Protein AF-A0A093X6T3-F1 (afdb_monomer)

Secondary structure (DSSP, 8-state):
------SSHHHHHHHHHHHHS-EEEEEEEEEEEEEEE--TT-S--EEEEEEEEEEEEEEETTEEEEEEE-SS-TT-SEEEEEE-TTSEEEEEEETTEEEEEEEEEEE-PPPP-TTSS-TTTT---SSSPPPP-EEEEEEEEESSHHHHHHHHHTSSS--EEPP----------

pLDDT: mean 85.69, std 15.76, range [39.88, 98.38]

Foldseek 3Di:
DDDDDDPDVVRVQVVVCVVQVKGWLAWDWFQKKWWFADDPPDPDTPIFMAGRWIWTWIDDPLWIKIKTAGDPGQQFGIWIFTADQPWAWEWEDDPQKTKIKTAFTFTDTHDQDPVGYDPCRRDDDPPDGDGGPDTTMIMTIDNDNVNRVSVQVSGSYHHHYDPPPPPPPPPDD

Sequence (173 aa):
ARHYSFTTHDDLHEFQRAITGFTVLFSGTAATFAISRRRMVVPIHKKWEAQAACVQLLESDGVVQLVAFFENFSHGESMNFVLKPTDQFESFSKSGNYGVKLSDAKFVLPVQDEAGVGADNGFVCLDQLEYPVEHDDIIVTFDVEDERDRFAKALPSETKHAFRFGSTKRRGE

Mean predicted aligned error: 7.54 Å

Radius of gyration: 17.5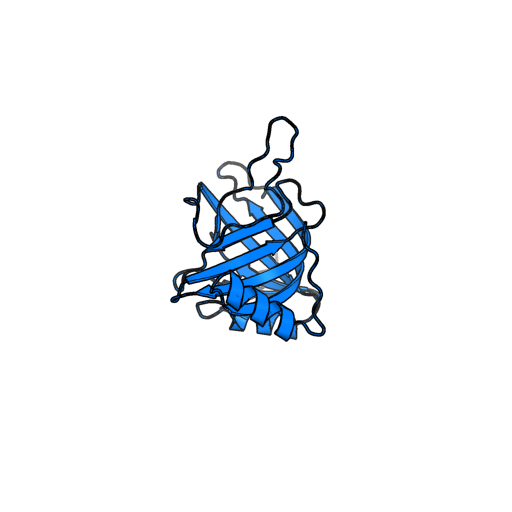1 Å; Cα contacts (8 Å, |Δi|>4): 337; chains: 1; bounding box: 34×61×44 Å

Structure (mmCIF, N/CA/C/O backbone):
data_AF-A0A093X6T3-F1
#
_entry.id   AF-A0A093X6T3-F1
#
loop_
_atom_site.group_PDB
_atom_site.id
_atom_site.type_symbol
_atom_site.label_atom_id
_atom_site.label_alt_id
_atom_site.label_comp_id
_atom_site.label_asym_id
_atom_site.label_entity_id
_atom_site.label_seq_id
_atom_site.pdbx_PDB_ins_code
_atom_site.Cartn_x
_atom_site.Cartn_y
_atom_site.Cartn_z
_atom_site.occupancy
_atom_site.B_iso_or_equiv
_atom_site.auth_seq_id
_atom_site.auth_comp_id
_atom_site.auth_asym_id
_atom_site.auth_atom_id
_atom_site.pdbx_PDB_model_num
ATOM 1 N N . ALA A 1 1 ? 4.092 -12.782 -22.940 1.00 62.56 1 ALA A N 1
ATOM 2 C CA . ALA A 1 1 ? 3.590 -12.901 -21.556 1.00 62.56 1 ALA A CA 1
ATOM 3 C C . ALA A 1 1 ? 2.559 -14.023 -21.487 1.00 62.56 1 ALA A C 1
ATOM 5 O O . ALA A 1 1 ? 1.833 -14.211 -22.458 1.00 62.56 1 ALA A O 1
ATOM 6 N N . ARG A 1 2 ? 2.519 -14.795 -20.395 1.00 80.12 2 ARG A N 1
ATOM 7 C CA . ARG A 1 2 ? 1.417 -15.735 -20.132 1.00 80.12 2 ARG A CA 1
ATOM 8 C C . ARG A 1 2 ? 0.290 -14.950 -19.464 1.00 80.12 2 ARG A C 1
ATOM 10 O O . ARG A 1 2 ? 0.572 -14.177 -18.557 1.00 80.12 2 ARG A O 1
ATOM 17 N N . HIS A 1 3 ? -0.940 -15.118 -19.933 1.00 84.75 3 HIS A N 1
ATOM 18 C CA . HIS A 1 3 ? -2.111 -14.482 -19.336 1.00 84.75 3 HIS A CA 1
ATOM 19 C C . HIS A 1 3 ? -2.819 -15.503 -18.449 1.00 84.75 3 HIS A C 1
ATOM 21 O O . HIS A 1 3 ? -3.212 -16.565 -18.933 1.00 84.75 3 HIS A O 1
ATOM 27 N N . TYR A 1 4 ? -2.954 -15.185 -17.166 1.00 88.25 4 TYR A N 1
ATOM 28 C CA . TYR A 1 4 ? -3.727 -15.974 -16.215 1.00 88.25 4 TYR A CA 1
ATOM 29 C C . TYR A 1 4 ? -4.993 -15.201 -15.862 1.00 88.25 4 TYR A C 1
ATOM 31 O O . TYR A 1 4 ? -4.989 -13.973 -15.805 1.00 88.25 4 TYR A O 1
ATOM 39 N N . SER A 1 5 ? -6.091 -15.915 -15.665 1.00 92.44 5 SER A N 1
ATOM 40 C CA . SER A 1 5 ? -7.369 -15.330 -15.275 1.00 92.44 5 SER A CA 1
ATOM 41 C C . SER A 1 5 ? -7.943 -16.152 -14.140 1.00 92.44 5 SER A C 1
ATOM 43 O O . SER A 1 5 ? -7.807 -17.375 -14.131 1.00 92.44 5 SER A O 1
ATOM 45 N N . PHE A 1 6 ? -8.568 -15.466 -13.194 1.00 94.25 6 PHE A N 1
ATOM 46 C CA . PHE A 1 6 ? -9.042 -16.038 -11.944 1.00 94.25 6 PHE A CA 1
ATOM 47 C C . PHE A 1 6 ? -10.525 -15.727 -11.792 1.00 94.25 6 PH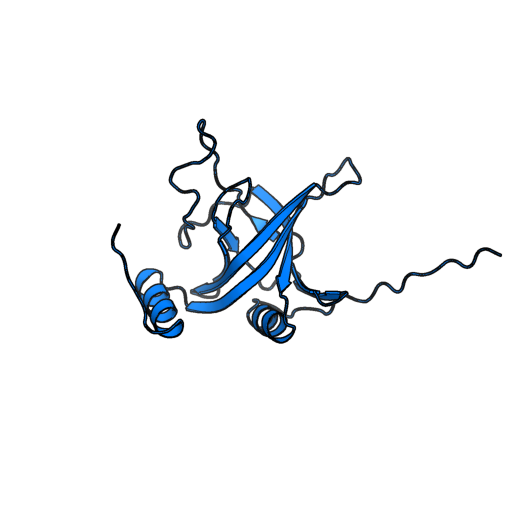E A C 1
ATOM 49 O O . PHE A 1 6 ? -10.984 -14.665 -12.217 1.00 94.25 6 PHE A O 1
ATOM 56 N N . THR A 1 7 ? -11.278 -16.665 -11.223 1.00 93.88 7 THR A N 1
ATOM 57 C CA . THR A 1 7 ? -12.726 -16.502 -11.039 1.00 93.88 7 THR A CA 1
ATOM 58 C C . THR A 1 7 ? -13.009 -15.558 -9.876 1.00 93.88 7 THR A C 1
ATOM 60 O O . THR A 1 7 ? -13.962 -14.781 -9.915 1.00 93.88 7 THR A O 1
ATOM 63 N N . THR A 1 8 ? -12.163 -15.614 -8.849 1.00 94.81 8 THR A N 1
ATOM 64 C CA . THR A 1 8 ? -12.268 -14.809 -7.635 1.00 94.81 8 THR A CA 1
ATOM 65 C C . THR A 1 8 ? -10.923 -14.180 -7.266 1.00 94.81 8 THR A C 1
ATOM 67 O O . THR A 1 8 ? -9.868 -14.586 -7.757 1.00 94.81 8 THR A O 1
ATOM 70 N N . HIS A 1 9 ? -10.953 -13.179 -6.381 1.00 91.69 9 HIS A N 1
ATOM 71 C CA . HIS A 1 9 ? -9.727 -12.618 -5.804 1.00 91.69 9 HIS A CA 1
ATOM 72 C C . HIS A 1 9 ? -8.996 -13.638 -4.924 1.00 91.69 9 HIS A C 1
ATOM 74 O O . HIS A 1 9 ? -7.772 -13.618 -4.873 1.00 91.69 9 HIS A O 1
ATOM 80 N N . ASP A 1 10 ? -9.724 -14.553 -4.285 1.00 94.56 10 ASP A N 1
ATOM 81 C CA . ASP A 1 10 ? -9.124 -15.600 -3.461 1.00 94.56 10 ASP A CA 1
ATOM 82 C C . ASP A 1 10 ? -8.297 -16.569 -4.316 1.00 94.56 10 ASP A C 1
ATOM 84 O O . ASP A 1 10 ? -7.158 -16.856 -3.958 1.00 94.56 10 ASP A O 1
ATOM 88 N N . ASP A 1 11 ? -8.800 -16.971 -5.492 1.00 96.19 11 ASP A N 1
ATOM 89 C CA . ASP A 1 11 ? -8.038 -17.799 -6.444 1.00 96.19 11 ASP A CA 1
ATOM 90 C C . ASP A 1 11 ? -6.757 -17.083 -6.914 1.00 96.19 11 ASP A C 1
ATOM 92 O O . ASP A 1 11 ? -5.698 -17.697 -7.060 1.00 96.19 11 ASP A O 1
ATOM 96 N N . LEU A 1 12 ? -6.843 -15.765 -7.149 1.00 95.31 12 LEU A N 1
ATOM 97 C CA . LEU A 1 12 ? -5.683 -14.939 -7.491 1.00 95.31 12 LEU A CA 1
ATOM 98 C C . LEU A 1 12 ? -4.671 -14.912 -6.338 1.00 95.31 12 LEU A C 1
ATOM 100 O O . LEU A 1 12 ? -3.479 -15.090 -6.576 1.00 95.31 12 LEU A O 1
ATOM 104 N N . HIS A 1 13 ? -5.122 -14.701 -5.102 1.00 96.31 13 HIS A N 1
ATOM 105 C CA . HIS A 1 13 ? -4.250 -14.651 -3.929 1.00 96.31 13 HIS A CA 1
ATOM 106 C C . HIS A 1 13 ? -3.610 -16.017 -3.629 1.00 96.31 13 HIS A C 1
ATOM 108 O O . HIS A 1 13 ? -2.437 -16.075 -3.259 1.00 96.31 13 HIS A O 1
ATOM 114 N N . GLU A 1 14 ? -4.339 -17.120 -3.823 1.00 96.94 14 GLU A N 1
ATOM 115 C CA . GLU A 1 14 ? -3.794 -18.477 -3.712 1.00 96.94 14 GLU A CA 1
ATOM 116 C C . GLU A 1 14 ? -2.705 -18.711 -4.761 1.00 96.94 14 GLU A C 1
ATOM 118 O O . GLU A 1 14 ? -1.619 -19.197 -4.434 1.00 96.94 14 GLU A O 1
ATOM 123 N N . PHE A 1 15 ? -2.949 -18.291 -6.004 1.00 95.69 15 PHE A N 1
ATOM 124 C CA . PHE A 1 15 ? -1.940 -18.350 -7.052 1.00 95.69 15 PHE A CA 1
ATOM 125 C C . PHE A 1 15 ? -0.714 -17.496 -6.717 1.00 95.69 15 PHE A C 1
ATOM 127 O O . PHE A 1 15 ? 0.404 -17.996 -6.829 1.00 95.69 15 PHE A O 1
ATOM 134 N N . GLN A 1 16 ? -0.903 -16.248 -6.265 1.00 94.69 16 GLN A N 1
ATOM 135 C CA . GLN A 1 16 ? 0.186 -15.368 -5.824 1.00 94.69 16 GLN A CA 1
ATOM 136 C C . GLN A 1 16 ? 1.032 -16.054 -4.747 1.00 94.69 16 GLN A C 1
ATOM 138 O O . GLN A 1 16 ? 2.246 -16.158 -4.905 1.00 94.69 16 GLN A O 1
ATOM 143 N N . ARG A 1 17 ? 0.394 -16.616 -3.714 1.00 96.25 17 ARG A N 1
ATOM 144 C CA . ARG A 1 17 ? 1.084 -17.356 -2.654 1.00 96.25 17 ARG A CA 1
ATOM 145 C C . ARG A 1 17 ? 1.849 -18.562 -3.185 1.00 96.25 17 ARG A C 1
ATOM 147 O O . ARG A 1 17 ? 2.969 -18.805 -2.748 1.00 96.25 17 ARG A O 1
ATOM 154 N N . ALA A 1 18 ? 1.276 -19.318 -4.117 1.00 96.12 18 ALA A N 1
ATOM 155 C CA . ALA A 1 18 ? 1.927 -20.497 -4.680 1.00 96.12 18 ALA A CA 1
ATOM 156 C C . ALA A 1 18 ? 3.197 -20.153 -5.478 1.00 96.12 18 ALA A C 1
ATOM 158 O O . ALA A 1 18 ? 4.130 -20.954 -5.499 1.00 96.12 18 ALA A O 1
ATOM 159 N N . ILE A 1 19 ? 3.240 -18.982 -6.127 1.00 93.00 19 ILE A N 1
ATOM 160 C CA . ILE A 1 19 ? 4.386 -18.568 -6.951 1.00 93.00 19 ILE A CA 1
ATOM 161 C C . ILE A 1 19 ? 5.421 -17.726 -6.197 1.00 93.00 19 ILE A C 1
ATOM 163 O O . ILE A 1 19 ? 6.591 -17.784 -6.563 1.00 93.00 19 ILE A O 1
ATOM 167 N N . THR A 1 20 ? 5.019 -16.947 -5.185 1.00 93.19 20 THR A N 1
ATOM 168 C CA . THR A 1 20 ? 5.928 -16.048 -4.446 1.00 93.19 20 THR A CA 1
ATOM 169 C C . THR A 1 20 ? 6.227 -16.511 -3.024 1.00 93.19 20 THR A C 1
ATOM 171 O O . THR A 1 20 ? 7.193 -16.054 -2.433 1.00 93.19 20 THR A O 1
ATOM 174 N N . GLY A 1 21 ? 5.395 -17.373 -2.438 1.00 95.19 21 GLY A N 1
ATOM 175 C CA . GLY A 1 21 ? 5.439 -17.711 -1.012 1.00 95.19 21 GLY A CA 1
ATOM 176 C C . GLY A 1 21 ? 4.726 -16.704 -0.100 1.00 95.19 21 GLY A C 1
ATOM 177 O O . GLY A 1 21 ? 4.434 -17.039 1.047 1.00 95.19 21 GLY A O 1
ATOM 178 N N . PHE A 1 22 ? 4.362 -15.518 -0.601 1.00 96.44 22 PHE A N 1
ATOM 179 C CA . PHE A 1 22 ? 3.732 -14.470 0.201 1.00 96.44 22 PHE A CA 1
ATOM 180 C C . PHE A 1 22 ? 2.217 -14.645 0.303 1.00 96.44 22 PHE A C 1
ATOM 182 O O . PHE A 1 22 ? 1.514 -14.823 -0.690 1.00 96.44 22 PHE A O 1
ATOM 189 N N . THR A 1 23 ? 1.693 -14.519 1.517 1.00 97.50 23 THR A N 1
ATOM 190 C CA . THR A 1 23 ? 0.253 -14.479 1.778 1.00 97.50 23 THR A CA 1
ATOM 191 C C . THR A 1 23 ? -0.257 -13.045 1.674 1.00 97.50 23 THR A C 1
ATOM 193 O O . THR A 1 23 ? 0.321 -12.130 2.254 1.00 97.50 23 THR A O 1
ATOM 196 N N . VAL A 1 24 ? -1.371 -12.842 0.970 1.00 97.94 24 VAL A N 1
ATOM 197 C CA . VAL A 1 24 ? -2.038 -11.537 0.887 1.00 97.94 24 VAL A CA 1
ATOM 198 C C . VAL A 1 24 ? -2.876 -11.309 2.149 1.00 97.94 24 VAL A C 1
ATOM 200 O O . VAL A 1 24 ? -3.883 -11.980 2.360 1.00 97.94 24 VAL A O 1
ATOM 203 N N . LEU A 1 25 ? -2.472 -10.357 2.991 1.00 97.88 25 LEU A N 1
ATOM 204 C CA . LEU A 1 25 ? -3.200 -9.942 4.198 1.00 97.88 25 LEU A CA 1
ATOM 205 C C . LEU A 1 25 ? -4.302 -8.920 3.892 1.00 97.88 25 LEU A C 1
ATOM 207 O O . LEU A 1 25 ? -5.336 -8.880 4.560 1.00 97.88 25 LEU A O 1
ATOM 211 N N . PHE A 1 26 ? -4.072 -8.079 2.886 1.00 98.12 26 PHE A N 1
ATOM 212 C CA . PHE A 1 26 ? -5.019 -7.081 2.402 1.00 98.12 26 PHE A CA 1
ATOM 213 C C . PHE A 1 26 ? -4.836 -6.884 0.901 1.00 98.12 26 PHE A C 1
ATOM 215 O O . PHE A 1 26 ? -3.709 -6.891 0.414 1.00 98.12 26 PHE A O 1
ATOM 222 N N . SER A 1 27 ? -5.939 -6.643 0.196 1.00 97.44 27 SER A N 1
ATOM 223 C CA . SER A 1 27 ? -5.966 -6.230 -1.205 1.00 97.44 27 SER A CA 1
ATOM 224 C C . SER A 1 27 ? -7.115 -5.241 -1.396 1.00 97.44 27 SER A C 1
ATOM 226 O O . SER A 1 27 ? -8.227 -5.488 -0.912 1.00 97.44 27 SER A O 1
ATOM 228 N N . GLY A 1 28 ? -6.848 -4.110 -2.047 1.00 96.38 28 GLY A N 1
ATOM 229 C CA . GLY A 1 28 ? -7.844 -3.066 -2.276 1.00 96.38 28 GLY A CA 1
ATOM 230 C C . GLY A 1 28 ? -7.325 -1.918 -3.136 1.00 96.38 28 GLY A C 1
ATOM 231 O O . GLY A 1 28 ? -6.142 -1.858 -3.477 1.00 96.38 28 GLY A O 1
ATOM 232 N N . THR A 1 29 ? -8.217 -0.990 -3.470 1.00 97.00 29 THR A N 1
ATOM 233 C CA . THR A 1 29 ? -7.893 0.198 -4.265 1.00 97.00 29 THR A CA 1
ATOM 234 C C . THR A 1 29 ? -7.894 1.425 -3.365 1.00 97.00 29 THR A C 1
ATOM 236 O O . THR A 1 29 ? -8.921 1.810 -2.815 1.00 97.00 29 THR A O 1
ATOM 239 N N . ALA A 1 30 ? -6.734 2.053 -3.208 1.00 97.12 30 ALA A N 1
ATOM 240 C CA . ALA A 1 30 ? -6.616 3.313 -2.499 1.00 97.12 30 ALA A CA 1
ATOM 241 C C . ALA A 1 30 ? -7.173 4.449 -3.365 1.00 97.12 30 ALA A C 1
ATOM 243 O O . ALA A 1 30 ? -6.736 4.644 -4.500 1.00 97.12 30 ALA A O 1
ATOM 244 N N . ALA A 1 31 ? -8.073 5.253 -2.802 1.00 96.00 31 ALA A N 1
AT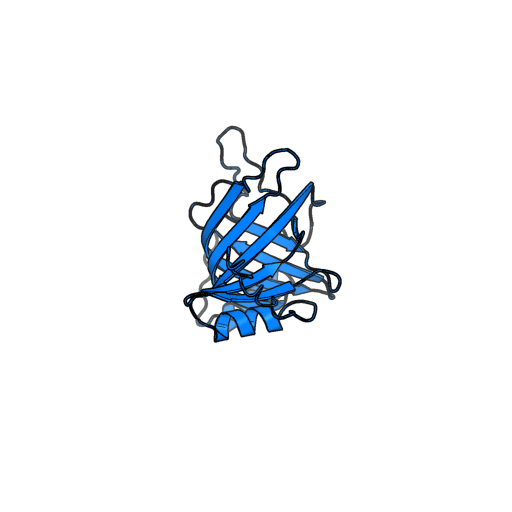OM 245 C CA . ALA A 1 31 ? -8.534 6.494 -3.416 1.00 96.00 31 ALA A CA 1
ATOM 246 C C . ALA A 1 31 ? -7.347 7.428 -3.698 1.00 96.00 31 ALA A C 1
ATOM 248 O O . ALA A 1 31 ? -7.218 7.981 -4.786 1.00 96.00 31 ALA A O 1
ATOM 249 N N . THR A 1 32 ? -6.419 7.550 -2.743 1.00 95.31 32 THR A N 1
ATOM 250 C CA . THR A 1 32 ? -5.148 8.254 -2.937 1.00 95.31 32 THR A CA 1
ATOM 251 C C . THR A 1 32 ? -4.013 7.515 -2.244 1.00 95.31 32 THR A C 1
ATOM 253 O O . THR A 1 32 ? -4.121 7.128 -1.082 1.00 95.31 32 THR A O 1
ATOM 256 N N . PHE A 1 33 ? -2.886 7.401 -2.939 1.00 96.50 33 PHE A N 1
ATOM 257 C CA . PHE A 1 33 ? -1.593 7.045 -2.369 1.00 96.50 33 PHE A CA 1
ATOM 258 C C . PHE A 1 33 ? -0.666 8.252 -2.486 1.00 96.50 33 PHE A C 1
ATOM 260 O O . PHE A 1 33 ? -0.488 8.782 -3.582 1.00 96.50 33 PHE A O 1
ATOM 267 N N . ALA A 1 34 ? -0.083 8.712 -1.382 1.00 94.62 34 ALA A N 1
ATOM 268 C CA . ALA A 1 34 ? 0.772 9.890 -1.381 1.00 94.62 34 ALA A CA 1
ATOM 269 C C . ALA A 1 34 ? 2.075 9.694 -0.608 1.00 94.62 34 ALA A C 1
ATOM 271 O O . ALA A 1 34 ? 2.076 9.147 0.490 1.00 94.62 34 ALA A O 1
ATOM 272 N N . ILE A 1 35 ? 3.159 10.242 -1.157 1.00 93.75 35 ILE A N 1
ATOM 273 C CA . ILE A 1 35 ? 4.480 10.340 -0.534 1.00 93.75 35 ILE A CA 1
ATOM 274 C C . ILE A 1 35 ? 4.722 11.812 -0.204 1.00 93.75 35 ILE A C 1
ATOM 276 O O . ILE A 1 35 ? 4.840 12.661 -1.095 1.00 93.75 35 ILE A O 1
ATOM 280 N N . SER A 1 36 ? 4.739 12.138 1.085 1.00 89.75 36 SER A N 1
ATOM 281 C CA . SER A 1 36 ? 4.900 13.504 1.579 1.00 89.75 36 SER A CA 1
ATOM 282 C C . SER A 1 36 ? 6.358 13.771 1.925 1.00 89.75 36 SER A C 1
ATOM 284 O O . SER A 1 36 ? 6.790 13.514 3.052 1.00 89.75 36 SER A O 1
ATOM 286 N N . ARG A 1 37 ? 7.097 14.352 0.972 1.00 78.44 37 ARG A N 1
ATOM 287 C CA . ARG A 1 37 ? 8.533 14.561 1.141 1.00 78.44 37 ARG A CA 1
ATOM 288 C C . ARG A 1 37 ? 8.879 15.683 2.103 1.00 78.44 37 ARG A C 1
ATOM 290 O O . ARG A 1 37 ? 8.468 16.828 1.875 1.00 78.44 37 ARG A O 1
ATOM 297 N N . ARG A 1 38 ? 9.695 15.404 3.123 1.00 69.94 38 ARG A N 1
ATOM 298 C CA . ARG A 1 38 ? 10.211 16.439 4.038 1.00 69.94 38 ARG A CA 1
ATOM 299 C C . ARG A 1 38 ? 11.501 17.035 3.484 1.00 69.94 38 ARG A C 1
ATOM 301 O O . ARG A 1 38 ? 12.546 16.398 3.465 1.00 69.94 38 ARG A O 1
ATOM 308 N N . ARG A 1 39 ? 11.462 18.297 3.051 1.00 64.06 39 ARG A N 1
ATOM 309 C CA . ARG A 1 39 ? 12.677 19.021 2.645 1.00 64.06 39 ARG A CA 1
ATOM 310 C C . ARG A 1 39 ? 13.234 19.806 3.829 1.00 64.06 39 ARG A C 1
ATOM 312 O O . ARG A 1 39 ? 12.561 20.694 4.337 1.00 64.06 39 ARG A O 1
ATOM 319 N N . MET A 1 40 ? 14.482 19.535 4.220 1.00 56.03 40 MET A N 1
ATOM 320 C CA . MET A 1 40 ? 15.116 20.170 5.391 1.00 56.03 40 MET A CA 1
ATOM 321 C C . MET A 1 40 ? 15.186 21.708 5.336 1.00 56.03 40 MET A C 1
ATOM 323 O O . MET A 1 40 ? 15.283 22.341 6.381 1.00 56.03 40 MET A O 1
ATOM 327 N N . VAL A 1 41 ? 15.143 22.320 4.147 1.00 62.69 41 VAL A N 1
ATOM 328 C CA . VAL A 1 41 ? 15.445 23.756 3.959 1.00 62.69 41 VAL A CA 1
ATOM 329 C C . VAL A 1 41 ? 14.274 24.544 3.343 1.00 62.69 41 VAL A C 1
ATOM 331 O O . VAL A 1 41 ? 14.398 25.735 3.081 1.00 62.69 41 VAL A O 1
ATOM 334 N N . VAL A 1 42 ? 13.106 23.923 3.125 1.00 56.88 42 VAL A N 1
ATOM 335 C CA . VAL A 1 42 ? 11.911 24.625 2.611 1.00 56.88 42 VAL A CA 1
ATOM 336 C C . VAL A 1 42 ? 10.628 24.106 3.273 1.00 56.88 42 VAL A C 1
ATOM 338 O O . VAL A 1 42 ? 10.421 22.897 3.283 1.00 56.88 42 VAL A O 1
ATOM 341 N N . PRO A 1 43 ? 9.717 24.985 3.752 1.00 54.00 43 PRO A N 1
ATOM 342 C CA . PRO A 1 43 ? 8.470 24.583 4.427 1.00 54.00 43 PRO A CA 1
ATOM 343 C C . PRO A 1 43 ? 7.452 23.834 3.550 1.00 54.00 43 PRO A C 1
ATOM 345 O O . PRO A 1 43 ? 6.398 23.423 4.033 1.00 54.00 43 PRO A O 1
ATOM 348 N N . ILE A 1 44 ? 7.720 23.710 2.249 1.00 58.00 44 ILE A N 1
ATOM 349 C CA . ILE A 1 44 ? 6.800 23.129 1.274 1.00 58.00 44 ILE A CA 1
ATOM 350 C C . ILE A 1 44 ? 7.173 21.662 1.070 1.00 58.00 44 ILE A C 1
ATOM 352 O O . ILE A 1 44 ? 8.241 21.345 0.539 1.00 58.00 44 ILE A O 1
ATOM 356 N N . HIS A 1 45 ? 6.265 20.771 1.461 1.00 60.66 45 HIS A N 1
ATOM 357 C CA . HIS A 1 45 ? 6.371 19.349 1.160 1.00 60.66 45 HIS A CA 1
ATOM 358 C C . HIS A 1 45 ? 6.142 19.151 -0.341 1.00 60.66 45 HIS A C 1
ATOM 360 O O . HIS A 1 45 ? 5.101 19.553 -0.867 1.00 60.66 45 HIS A O 1
ATOM 366 N N . LYS A 1 46 ? 7.098 18.527 -1.045 1.00 68.25 46 LYS A N 1
ATOM 367 C CA . LYS A 1 46 ? 6.800 17.998 -2.382 1.00 68.25 46 LYS A CA 1
ATOM 368 C C . LYS A 1 46 ? 5.945 16.757 -2.150 1.00 68.25 46 LYS A C 1
ATOM 370 O O . LYS A 1 46 ? 6.435 15.778 -1.598 1.00 68.25 46 LYS A O 1
ATOM 375 N N . LYS A 1 47 ? 4.671 16.831 -2.521 1.00 81.62 47 LYS A N 1
ATOM 376 C CA . LYS A 1 47 ? 3.752 15.699 -2.442 1.00 81.62 47 LYS A CA 1
ATOM 377 C C . LYS A 1 47 ? 3.765 14.986 -3.787 1.00 81.62 47 LYS A C 1
ATOM 379 O O . LYS A 1 47 ? 3.458 15.602 -4.805 1.00 81.62 47 LYS A O 1
ATOM 384 N N . TRP A 1 48 ? 4.160 13.722 -3.790 1.00 90.31 48 TRP A N 1
ATOM 385 C CA . TRP A 1 48 ? 3.869 12.831 -4.907 1.00 90.31 48 TRP A CA 1
ATOM 386 C C . TRP A 1 48 ? 2.575 12.110 -4.597 1.00 90.31 48 TRP A C 1
ATOM 388 O O . TRP A 1 48 ? 2.390 11.668 -3.467 1.00 90.31 48 TRP A O 1
ATOM 398 N N . GLU A 1 49 ? 1.674 12.028 -5.564 1.00 91.69 49 GLU A N 1
ATOM 399 C CA . GLU A 1 49 ? 0.392 11.369 -5.371 1.00 91.69 49 GLU A CA 1
ATOM 400 C C . GLU A 1 49 ? -0.016 10.584 -6.610 1.00 91.69 49 GLU A C 1
ATOM 402 O O . GLU A 1 49 ? 0.268 10.988 -7.736 1.00 91.69 49 GLU A O 1
ATOM 407 N N . ALA A 1 50 ? -0.681 9.465 -6.362 1.00 93.62 50 ALA A N 1
ATOM 408 C CA . ALA A 1 50 ? -1.383 8.662 -7.343 1.00 93.62 50 ALA A CA 1
ATOM 409 C C . ALA A 1 50 ? -2.821 8.468 -6.856 1.00 93.62 50 ALA A C 1
ATOM 411 O O . ALA A 1 50 ? -3.070 8.362 -5.651 1.00 93.62 50 ALA A O 1
ATOM 412 N N . GLN A 1 51 ? -3.760 8.450 -7.793 1.00 94.62 51 GLN A N 1
ATOM 413 C CA . GLN A 1 51 ? -5.159 8.127 -7.527 1.00 94.62 51 GLN A CA 1
ATOM 414 C C . GLN A 1 51 ? -5.415 6.671 -7.908 1.00 94.62 51 GLN A C 1
ATOM 416 O O . GLN A 1 51 ? -4.703 6.137 -8.757 1.00 94.62 51 GLN A O 1
ATOM 421 N N . ALA A 1 52 ? -6.423 6.052 -7.292 1.00 94.88 52 ALA A N 1
ATOM 422 C CA . ALA A 1 52 ? -6.861 4.691 -7.617 1.00 94.88 52 ALA A CA 1
ATOM 423 C C . ALA A 1 52 ? -5.723 3.643 -7.615 1.00 94.88 52 ALA A C 1
ATOM 425 O O . ALA A 1 52 ? -5.712 2.718 -8.424 1.00 94.88 52 ALA A O 1
ATOM 426 N N . ALA A 1 53 ? -4.750 3.785 -6.708 1.00 96.06 53 ALA A N 1
ATOM 427 C CA . ALA A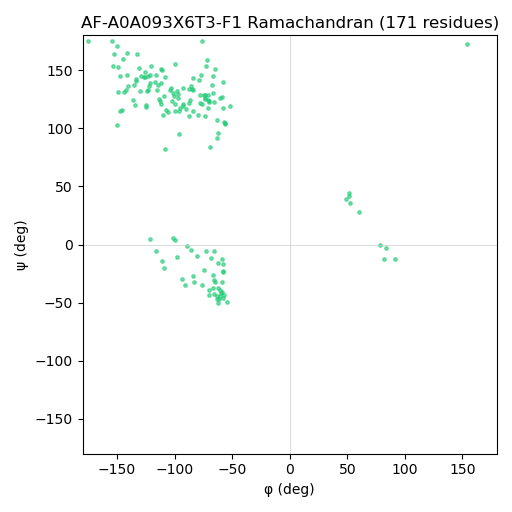 1 53 ? -3.619 2.867 -6.626 1.00 96.06 53 ALA A CA 1
ATOM 428 C C . ALA A 1 53 ? -4.079 1.509 -6.079 1.00 96.06 53 ALA A C 1
ATOM 430 O O . ALA A 1 53 ? -4.701 1.446 -5.017 1.00 96.06 53 ALA A O 1
ATOM 431 N N . CYS A 1 54 ? -3.745 0.416 -6.759 1.00 95.81 54 CYS A N 1
ATOM 432 C CA . CYS A 1 54 ? -3.971 -0.923 -6.223 1.00 95.81 54 CYS A CA 1
ATOM 433 C C . CYS A 1 54 ? -2.910 -1.203 -5.161 1.00 95.81 54 CYS A C 1
ATOM 435 O O . CYS A 1 54 ? -1.717 -1.171 -5.457 1.00 95.81 54 CYS A O 1
ATOM 437 N N . VAL A 1 55 ? -3.326 -1.476 -3.928 1.00 97.62 55 VAL A N 1
ATOM 438 C CA . VAL A 1 55 ? -2.409 -1.734 -2.816 1.00 97.62 55 VAL A CA 1
ATOM 439 C C . VAL A 1 55 ? -2.666 -3.108 -2.214 1.00 97.62 55 VAL A C 1
ATOM 441 O O . VAL A 1 55 ? -3.816 -3.512 -2.021 1.00 97.62 55 VAL A O 1
ATOM 444 N N . GLN A 1 56 ? -1.590 -3.822 -1.890 1.00 97.81 56 GLN A N 1
ATOM 445 C CA . GLN A 1 56 ? -1.661 -5.070 -1.134 1.00 97.81 56 GLN A CA 1
ATOM 446 C C . GLN A 1 56 ? -0.699 -5.040 0.052 1.00 97.81 56 GLN A C 1
ATOM 448 O O . GLN A 1 56 ? 0.391 -4.476 -0.032 1.00 97.81 56 GLN A O 1
ATOM 453 N N . LEU A 1 57 ? -1.104 -5.670 1.153 1.00 98.19 57 LEU A N 1
ATOM 454 C CA . LEU A 1 57 ? -0.198 -6.037 2.240 1.00 98.19 57 LEU A CA 1
ATOM 455 C C . LEU A 1 57 ? 0.096 -7.524 2.110 1.00 98.19 57 LEU A C 1
ATOM 457 O O . LEU A 1 57 ? -0.827 -8.336 2.080 1.00 98.19 57 LEU A O 1
ATOM 461 N N . LEU A 1 58 ? 1.374 -7.857 2.013 1.00 97.69 58 LEU A N 1
ATOM 462 C CA . LEU A 1 58 ? 1.884 -9.202 1.799 1.00 97.69 58 LEU A CA 1
ATOM 463 C C . LEU A 1 58 ? 2.706 -9.628 3.010 1.00 97.69 58 LEU A C 1
ATOM 465 O O . LEU A 1 58 ? 3.397 -8.798 3.595 1.00 97.69 58 LEU A O 1
ATOM 469 N N . GLU A 1 59 ? 2.670 -10.907 3.364 1.00 96.81 59 GLU A N 1
ATOM 470 C CA . GLU A 1 59 ? 3.457 -11.456 4.467 1.00 96.81 59 GLU A CA 1
ATOM 471 C C . GLU A 1 59 ? 4.131 -12.772 4.086 1.00 96.81 59 GLU A C 1
ATOM 473 O O . GLU A 1 59 ? 3.523 -13.626 3.439 1.00 96.81 59 GLU A O 1
ATOM 478 N N . SER A 1 60 ? 5.396 -12.910 4.480 1.00 95.94 60 SER A N 1
ATOM 479 C CA . SER A 1 60 ? 6.138 -14.169 4.452 1.00 95.94 60 SER A CA 1
ATOM 480 C C . SER A 1 60 ? 7.154 -14.179 5.588 1.00 95.94 60 SER A C 1
ATOM 482 O O . SER A 1 60 ? 7.905 -13.217 5.752 1.00 95.94 60 SER A O 1
ATOM 484 N N . ASP A 1 61 ? 7.194 -15.264 6.362 1.00 92.75 61 ASP A N 1
ATOM 485 C CA . ASP A 1 61 ? 8.139 -15.481 7.467 1.00 92.75 61 ASP A CA 1
ATOM 486 C C . ASP A 1 61 ? 8.252 -14.293 8.449 1.00 92.75 61 ASP A C 1
ATOM 488 O O . ASP A 1 61 ? 9.332 -13.941 8.930 1.00 92.75 61 ASP A O 1
ATOM 492 N N . GLY A 1 62 ? 7.123 -13.649 8.755 1.00 90.62 62 GLY A N 1
ATOM 493 C CA . GLY A 1 62 ? 7.032 -12.496 9.651 1.00 90.62 62 GLY A CA 1
ATOM 494 C C . GLY A 1 62 ? 7.451 -11.160 9.028 1.00 90.62 62 GLY A C 1
ATOM 495 O O . GLY A 1 62 ? 7.388 -10.129 9.704 1.00 90.62 62 GLY A O 1
ATOM 496 N N . VAL A 1 63 ? 7.862 -11.142 7.758 1.00 92.44 63 VAL A N 1
ATOM 497 C CA . VAL A 1 63 ? 8.151 -9.918 7.003 1.00 92.44 63 VAL A CA 1
ATOM 498 C C . VAL A 1 63 ? 6.880 -9.452 6.309 1.00 92.44 63 VAL A C 1
ATOM 500 O O . VAL A 1 63 ? 6.375 -10.127 5.415 1.00 92.44 63 VAL A O 1
ATOM 503 N N . VAL A 1 64 ? 6.394 -8.267 6.686 1.00 96.75 64 VAL A N 1
ATOM 504 C CA . VAL A 1 64 ? 5.247 -7.625 6.033 1.00 96.75 64 VAL A CA 1
ATOM 505 C C . VAL A 1 64 ? 5.740 -6.600 5.016 1.00 96.75 64 VAL A C 1
ATOM 507 O O . VAL A 1 64 ? 6.591 -5.766 5.329 1.00 96.75 64 VAL A O 1
ATOM 510 N N . GLN A 1 65 ? 5.197 -6.635 3.802 1.00 96.88 65 GLN A N 1
ATOM 511 C CA . GLN A 1 65 ? 5.472 -5.659 2.752 1.00 96.88 65 GLN A CA 1
ATOM 512 C C . GLN A 1 65 ? 4.175 -5.021 2.256 1.00 96.88 65 GLN A C 1
ATOM 514 O O . GLN A 1 65 ? 3.214 -5.716 1.938 1.00 96.88 65 GLN A O 1
ATOM 519 N N . LEU A 1 66 ? 4.158 -3.696 2.150 1.00 97.69 66 LEU A N 1
ATOM 520 C CA . LEU A 1 66 ? 3.163 -2.970 1.368 1.00 97.69 66 LEU A CA 1
ATOM 521 C C . LEU A 1 66 ? 3.656 -2.891 -0.070 1.00 97.69 66 LEU A C 1
ATOM 523 O O . LEU A 1 66 ? 4.736 -2.365 -0.311 1.00 97.69 66 LEU A O 1
ATOM 527 N N . VAL A 1 67 ? 2.857 -3.361 -1.017 1.00 96.50 67 VAL A N 1
ATOM 528 C CA . VAL A 1 67 ? 3.070 -3.145 -2.450 1.00 96.50 67 VAL A CA 1
ATOM 529 C C . VAL A 1 67 ? 1.983 -2.235 -2.987 1.00 96.50 67 VAL A C 1
ATOM 531 O O . VAL A 1 67 ? 0.816 -2.356 -2.610 1.00 96.50 67 VAL A O 1
ATOM 534 N N . ALA A 1 68 ? 2.373 -1.312 -3.853 1.00 96.12 68 ALA A N 1
ATOM 535 C CA . ALA A 1 68 ? 1.476 -0.373 -4.497 1.00 96.12 68 ALA A CA 1
ATOM 536 C C . ALA A 1 68 ? 1.734 -0.380 -6.001 1.00 96.12 68 ALA A C 1
ATOM 538 O O . ALA A 1 68 ? 2.883 -0.296 -6.428 1.00 96.12 68 ALA A O 1
ATOM 539 N N . PHE A 1 69 ? 0.660 -0.475 -6.776 1.00 94.94 69 PHE A N 1
ATOM 540 C CA . PHE A 1 69 ? 0.651 -0.404 -8.230 1.00 94.94 69 PHE A CA 1
ATOM 541 C C . PHE A 1 69 ? -0.122 0.841 -8.647 1.00 94.94 69 PHE A C 1
ATOM 543 O O . PHE A 1 69 ? -1.206 1.121 -8.124 1.00 94.94 69 PHE A O 1
ATOM 550 N N . PHE A 1 70 ? 0.444 1.599 -9.572 1.00 92.81 70 PHE A N 1
ATOM 551 C CA . PHE A 1 70 ? -0.007 2.935 -9.908 1.00 92.81 70 PHE A CA 1
ATOM 552 C C . PHE A 1 70 ? -0.348 3.054 -11.382 1.00 92.81 70 PHE A C 1
ATOM 554 O O . PHE A 1 70 ? 0.360 2.539 -12.242 1.00 92.81 70 PHE A O 1
ATOM 561 N N . GLU A 1 71 ? -1.366 3.858 -11.668 1.00 86.56 71 GLU A N 1
ATOM 562 C CA . GLU A 1 71 ? -1.584 4.391 -13.003 1.00 86.56 71 GLU A CA 1
ATOM 563 C C . GLU A 1 71 ? -0.990 5.805 -13.073 1.00 86.56 71 GLU A C 1
ATOM 565 O O . GLU A 1 71 ? -1.316 6.668 -12.255 1.00 86.56 71 GLU A O 1
ATOM 570 N N . ASN A 1 72 ? -0.115 6.060 -14.049 1.00 79.62 72 ASN A N 1
ATOM 571 C CA . ASN A 1 72 ? 0.447 7.389 -14.329 1.00 79.62 72 ASN A CA 1
ATOM 572 C C . ASN A 1 72 ? 1.245 8.035 -13.172 1.00 79.62 72 ASN A C 1
ATOM 574 O O . ASN A 1 72 ? 1.328 9.264 -13.077 1.00 79.62 72 ASN A O 1
ATOM 578 N N . PHE A 1 73 ? 1.861 7.245 -12.288 1.00 85.31 73 PHE A N 1
ATOM 579 C CA . PHE A 1 73 ? 2.739 7.797 -11.258 1.00 85.31 73 PHE A CA 1
ATOM 580 C C . PHE A 1 73 ? 4.108 8.170 -11.835 1.00 85.31 73 PHE A C 1
ATOM 582 O O . PHE A 1 73 ? 4.793 7.381 -12.473 1.00 85.31 73 PHE A O 1
ATOM 589 N N . SER A 1 74 ? 4.526 9.407 -11.571 1.00 81.06 74 SER A N 1
ATOM 590 C CA . SER A 1 74 ? 5.706 10.029 -12.198 1.00 81.06 74 SER A CA 1
ATOM 591 C C . SER A 1 74 ? 7.059 9.326 -11.999 1.00 81.06 74 SER A C 1
ATOM 593 O O . SER A 1 74 ? 8.015 9.710 -12.666 1.00 81.06 74 SER A O 1
ATOM 595 N N . HIS A 1 75 ? 7.172 8.355 -11.085 1.00 81.25 75 HIS A N 1
ATOM 596 C CA . HIS A 1 75 ? 8.441 7.677 -10.780 1.00 81.25 75 HIS A CA 1
ATOM 597 C C . HIS A 1 75 ? 8.431 6.181 -11.116 1.00 81.25 75 HIS A C 1
ATOM 599 O O . HIS A 1 75 ? 9.478 5.564 -11.022 1.00 81.25 75 HIS A O 1
ATOM 605 N N . GLY A 1 76 ? 7.295 5.607 -11.522 1.00 85.62 76 GLY A N 1
ATOM 606 C CA . GLY A 1 76 ? 7.169 4.189 -11.865 1.00 85.62 76 GLY A CA 1
ATOM 607 C C . GLY A 1 76 ? 5.742 3.682 -11.677 1.00 85.62 76 GLY A C 1
ATOM 608 O O . GLY A 1 76 ? 4.890 4.395 -11.154 1.00 85.62 76 GLY A O 1
ATOM 609 N N . GLU A 1 77 ? 5.476 2.453 -12.099 1.00 90.00 77 GLU A N 1
ATOM 610 C CA . GLU A 1 77 ? 4.141 1.841 -12.063 1.00 90.00 77 GLU A CA 1
ATOM 611 C C . GLU A 1 77 ? 3.952 0.936 -10.841 1.00 90.00 77 GLU A C 1
ATOM 613 O O . GLU A 1 77 ? 2.832 0.527 -10.547 1.00 90.00 77 GLU A O 1
ATOM 618 N N . SER A 1 78 ? 5.016 0.633 -10.094 1.00 91.94 78 SER A N 1
ATOM 619 C CA . SER A 1 78 ? 4.919 -0.156 -8.868 1.00 91.94 78 SER A CA 1
ATOM 620 C C . SER A 1 78 ? 6.036 0.144 -7.867 1.00 91.94 78 SER A C 1
ATOM 622 O O . SER A 1 78 ? 7.113 0.603 -8.243 1.00 91.94 78 SER A O 1
ATOM 624 N N . MET A 1 79 ? 5.762 -0.072 -6.579 1.00 92.69 79 MET A N 1
ATOM 625 C CA . MET A 1 79 ? 6.708 0.106 -5.470 1.00 92.69 79 MET A CA 1
ATOM 626 C C . MET A 1 79 ? 6.401 -0.874 -4.334 1.00 92.69 79 MET A C 1
ATOM 628 O O . MET A 1 79 ? 5.239 -1.230 -4.124 1.00 92.69 79 MET A O 1
ATOM 632 N N . ASN A 1 80 ? 7.416 -1.248 -3.552 1.00 93.44 80 ASN A N 1
ATOM 633 C CA . ASN A 1 80 ? 7.260 -2.010 -2.315 1.00 93.44 80 ASN A CA 1
ATOM 634 C C . ASN A 1 80 ? 7.927 -1.323 -1.110 1.00 93.44 80 ASN A C 1
ATOM 636 O O . ASN A 1 80 ? 8.929 -0.622 -1.230 1.0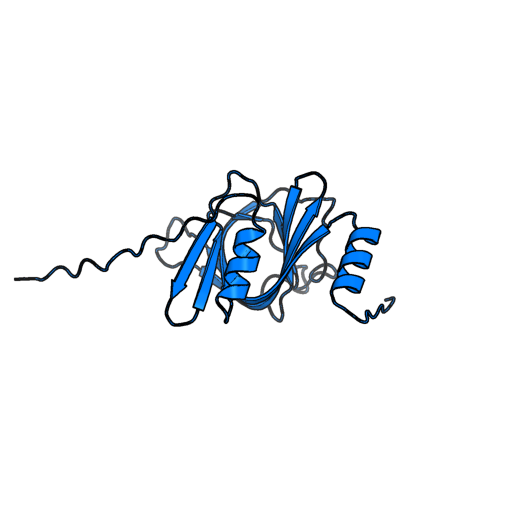0 93.44 80 ASN A O 1
ATOM 640 N N . PHE A 1 81 ? 7.347 -1.532 0.070 1.00 95.31 81 PHE A N 1
ATOM 641 C CA . PHE A 1 81 ? 7.762 -0.945 1.340 1.00 95.31 81 PHE A CA 1
ATOM 642 C C . PHE A 1 81 ? 7.773 -2.044 2.395 1.00 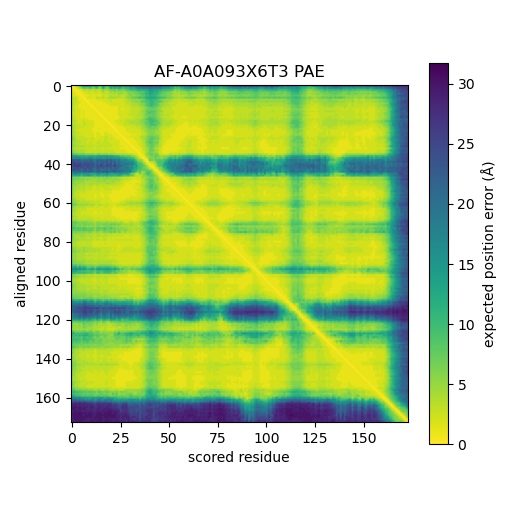95.31 81 PHE A C 1
ATOM 644 O O . PHE A 1 81 ? 6.738 -2.645 2.681 1.00 95.31 81 PHE A O 1
ATOM 651 N N . VAL A 1 82 ? 8.927 -2.298 3.004 1.00 94.94 82 VAL A N 1
ATOM 652 C CA . VAL A 1 82 ? 9.032 -3.253 4.114 1.00 94.94 82 VAL A CA 1
ATOM 653 C C . VAL A 1 82 ? 8.522 -2.584 5.380 1.00 94.94 82 VAL A C 1
ATOM 655 O O . VAL A 1 82 ? 9.063 -1.559 5.794 1.00 94.94 82 VAL A O 1
ATOM 658 N N . LEU A 1 83 ? 7.512 -3.180 6.006 1.00 95.94 83 LEU A N 1
ATOM 659 C CA . LEU A 1 83 ? 6.884 -2.670 7.216 1.00 95.94 83 LEU A CA 1
ATOM 660 C C . LEU A 1 83 ? 7.345 -3.470 8.431 1.00 95.94 83 LEU A C 1
ATOM 662 O O . LEU A 1 83 ? 7.339 -4.702 8.434 1.00 95.94 83 LEU A O 1
ATOM 666 N N . LYS A 1 84 ? 7.726 -2.764 9.490 1.00 94.56 84 LYS A N 1
ATOM 667 C CA . LYS A 1 84 ? 8.213 -3.348 10.739 1.00 94.56 84 LYS A CA 1
ATOM 668 C C . LYS A 1 84 ? 7.214 -3.109 11.866 1.00 94.56 84 LYS A C 1
ATOM 670 O O . LYS A 1 84 ? 6.575 -2.061 11.905 1.00 94.56 84 LYS A O 1
ATOM 675 N N . PRO A 1 85 ? 7.150 -3.999 12.872 1.00 94.31 85 PRO A N 1
ATOM 676 C CA . PRO A 1 85 ? 6.329 -3.764 14.060 1.00 94.31 85 PRO A CA 1
ATOM 677 C C . PRO A 1 85 ? 6.680 -2.472 14.822 1.00 94.31 85 PRO A C 1
ATOM 679 O O . PRO A 1 85 ? 5.859 -1.936 15.560 1.00 94.31 85 PRO A O 1
ATOM 682 N N . THR A 1 86 ? 7.906 -1.966 14.656 1.00 94.62 86 THR A N 1
ATOM 683 C CA . THR A 1 86 ? 8.383 -0.712 15.259 1.00 94.62 86 THR A CA 1
ATOM 684 C C . THR A 1 86 ? 7.953 0.546 14.508 1.00 94.62 86 THR A C 1
ATOM 686 O O . THR A 1 86 ? 8.193 1.648 15.004 1.00 94.62 86 THR A O 1
ATOM 689 N N . ASP A 1 87 ? 7.382 0.403 13.313 1.00 95.38 87 ASP A N 1
ATOM 690 C CA . ASP A 1 87 ? 6.944 1.540 12.512 1.00 95.38 87 ASP A CA 1
ATOM 691 C C . ASP A 1 87 ? 5.695 2.186 13.124 1.00 95.38 87 ASP A C 1
ATOM 693 O O . ASP A 1 87 ? 4.979 1.593 13.936 1.00 95.38 87 ASP A O 1
ATOM 697 N N . GLN A 1 88 ? 5.459 3.449 12.769 1.00 95.94 88 GLN A N 1
ATOM 698 C CA . GLN A 1 88 ? 4.372 4.243 13.336 1.00 95.94 88 GLN A CA 1
ATOM 699 C C . GLN A 1 88 ? 3.237 4.401 12.329 1.00 95.94 88 GLN A C 1
ATOM 701 O O . GLN A 1 88 ? 3.385 5.084 11.311 1.00 95.94 88 GLN A O 1
ATOM 706 N N . PHE A 1 89 ? 2.093 3.810 12.672 1.00 97.00 89 PHE A N 1
ATOM 707 C CA . PHE A 1 89 ? 0.866 3.857 11.888 1.00 97.00 89 PHE A CA 1
ATOM 708 C C . PHE A 1 89 ? -0.181 4.733 12.577 1.00 97.00 89 PHE A C 1
ATOM 710 O O . PHE A 1 89 ? -0.500 4.534 13.753 1.00 97.00 89 PHE A O 1
ATOM 717 N N . GLU A 1 90 ? -0.737 5.692 11.840 1.00 96.50 90 GLU A N 1
ATOM 718 C CA . GLU A 1 90 ? -1.784 6.588 12.331 1.00 96.50 90 GLU A CA 1
ATOM 719 C C . GLU A 1 90 ? -3.014 6.544 11.424 1.00 96.50 90 GLU A C 1
ATOM 721 O O . GLU A 1 90 ? -2.944 6.920 10.255 1.00 96.50 90 GLU A O 1
ATOM 726 N N . SER A 1 91 ? -4.161 6.132 11.958 1.00 96.12 91 SER A N 1
ATOM 727 C CA . SER A 1 91 ? -5.443 6.212 11.257 1.00 96.12 91 SER A CA 1
ATOM 728 C C . SER A 1 91 ? -6.061 7.594 11.420 1.00 96.12 91 SER A C 1
ATOM 730 O O . SER A 1 91 ? -5.987 8.217 12.482 1.00 96.12 91 SER A O 1
ATOM 732 N N . PHE A 1 92 ? -6.717 8.083 10.377 1.00 94.56 92 PHE A N 1
ATOM 733 C CA . PHE A 1 92 ? -7.445 9.341 10.417 1.00 94.56 92 PHE A CA 1
ATOM 734 C C . PHE A 1 92 ? -8.704 9.285 9.557 1.00 94.56 92 PHE A C 1
ATOM 736 O O . PHE A 1 92 ? -8.840 8.487 8.629 1.00 94.56 92 PHE A O 1
ATOM 743 N N . SER A 1 93 ? -9.636 10.186 9.854 1.00 93.69 93 SER A N 1
ATOM 744 C CA . SER A 1 93 ? -10.823 10.409 9.033 1.00 93.69 93 SER A CA 1
ATOM 745 C C . SER A 1 93 ? -11.051 11.905 8.892 1.00 93.69 93 SER A C 1
ATOM 747 O O . SER A 1 93 ? -11.128 12.631 9.890 1.00 93.69 93 SER A O 1
ATOM 749 N N . LYS A 1 94 ? -11.123 12.389 7.652 1.00 86.75 94 LYS A N 1
ATOM 750 C CA . LYS A 1 94 ? -11.257 13.815 7.352 1.00 86.75 94 LYS A CA 1
ATOM 751 C C . LYS A 1 94 ? -12.118 14.030 6.115 1.00 86.75 94 LYS A C 1
ATOM 753 O O . LYS A 1 94 ? -11.721 13.679 5.010 1.00 86.75 94 LYS A O 1
ATOM 758 N N . SER A 1 95 ? -13.264 14.681 6.311 1.00 84.25 95 SER A N 1
ATOM 759 C CA . SER A 1 95 ? -14.148 15.134 5.227 1.00 84.25 95 SER A CA 1
ATOM 760 C C . SER A 1 95 ? -14.508 14.032 4.220 1.00 84.25 95 SER A C 1
ATOM 762 O O . SER A 1 95 ? -14.426 14.259 3.020 1.00 84.25 95 SER A O 1
ATOM 764 N N . GLY A 1 96 ? -14.854 12.836 4.709 1.00 81.75 96 GLY A N 1
ATOM 765 C CA . GLY A 1 96 ? -15.198 11.686 3.863 1.00 81.75 96 GLY A CA 1
ATOM 766 C C . GLY A 1 96 ? -14.007 10.873 3.344 1.00 81.75 96 GLY A C 1
ATOM 767 O O . GLY A 1 96 ? -14.231 9.844 2.733 1.00 81.75 96 GLY A O 1
ATOM 768 N N . ASN A 1 97 ? -12.762 11.281 3.622 1.00 86.56 97 ASN A N 1
ATOM 769 C CA . ASN A 1 97 ? -11.578 10.465 3.345 1.00 86.56 97 ASN A CA 1
ATOM 770 C C . ASN A 1 97 ? -11.142 9.715 4.603 1.00 86.56 97 ASN A C 1
ATOM 772 O O . ASN A 1 97 ? -10.934 10.334 5.657 1.00 86.56 97 ASN A O 1
ATOM 776 N N . TYR A 1 98 ? -10.943 8.408 4.475 1.00 96.69 98 TYR A N 1
ATOM 777 C CA . TYR A 1 98 ? -10.487 7.528 5.547 1.00 96.69 98 TYR A CA 1
ATOM 778 C C . TYR A 1 98 ? -9.085 7.048 5.212 1.00 96.69 98 TYR A C 1
ATOM 780 O O . TYR A 1 98 ? -8.886 6.451 4.163 1.00 96.69 98 TYR A O 1
ATOM 788 N N . GLY A 1 99 ? -8.095 7.318 6.057 1.00 96.50 99 GLY A N 1
ATOM 789 C CA . GLY A 1 99 ? -6.715 7.007 5.701 1.00 96.50 99 GLY A CA 1
ATOM 790 C C . GLY A 1 99 ? -5.865 6.480 6.832 1.00 96.50 99 GLY A C 1
ATOM 791 O O . GLY A 1 99 ? -6.210 6.596 8.008 1.00 96.50 99 GLY A O 1
ATOM 792 N N . VAL A 1 100 ? -4.730 5.916 6.436 1.00 97.69 100 VAL A N 1
ATOM 793 C CA . VAL A 1 100 ? -3.632 5.548 7.318 1.00 97.69 100 VAL A CA 1
ATOM 794 C C . VAL A 1 100 ? -2.371 6.252 6.844 1.00 97.69 100 VAL A C 1
ATOM 796 O O . VAL A 1 100 ? -2.046 6.268 5.656 1.00 97.69 100 VAL A O 1
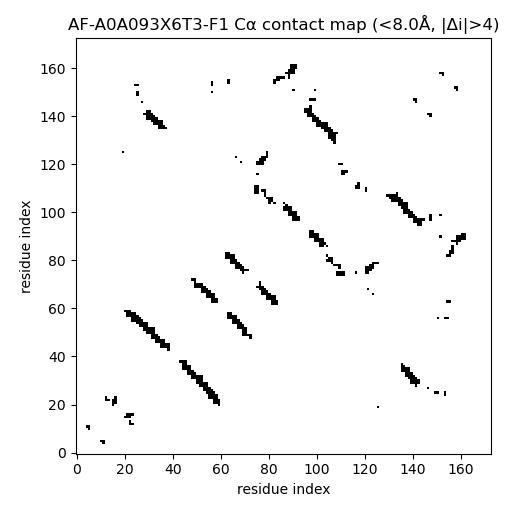ATOM 799 N N . LYS A 1 101 ? -1.665 6.857 7.791 1.00 96.75 101 LYS A N 1
ATOM 800 C CA . LYS A 1 101 ? -0.339 7.422 7.607 1.00 96.75 101 LYS A CA 1
ATOM 801 C C . LYS A 1 101 ? 0.699 6.444 8.151 1.00 96.75 101 LYS A C 1
ATOM 803 O O . LYS A 1 101 ? 0.613 6.048 9.311 1.00 96.75 101 LYS A O 1
ATOM 808 N N . LEU A 1 102 ? 1.691 6.116 7.335 1.00 97.00 102 LEU A N 1
ATOM 809 C CA . LEU A 1 102 ? 2.912 5.423 7.724 1.00 97.00 102 LEU A CA 1
ATOM 810 C C . LEU A 1 102 ? 3.993 6.497 7.865 1.00 97.00 102 LEU A C 1
ATOM 812 O O . LEU A 1 102 ? 4.324 7.178 6.892 1.00 97.00 102 LEU A O 1
ATOM 816 N N . SER A 1 103 ? 4.495 6.710 9.077 1.00 94.31 103 SER A N 1
ATOM 817 C CA . SER A 1 103 ? 5.485 7.766 9.318 1.00 94.31 103 SER A CA 1
ATOM 818 C C . SER A 1 103 ? 6.902 7.276 9.042 1.00 94.31 103 SER A C 1
ATOM 820 O O . SER A 1 103 ? 7.262 6.194 9.497 1.00 94.31 103 SER A O 1
ATOM 822 N N . ASP A 1 104 ? 7.703 8.105 8.363 1.00 92.69 104 ASP A N 1
ATOM 823 C CA . ASP A 1 104 ? 9.112 7.814 8.034 1.00 92.69 104 ASP A CA 1
ATOM 824 C C . ASP A 1 104 ? 9.309 6.438 7.360 1.00 92.69 104 ASP A C 1
ATOM 826 O O . ASP A 1 104 ? 10.223 5.678 7.689 1.00 92.69 104 ASP A O 1
ATOM 830 N N . ALA A 1 105 ? 8.414 6.089 6.429 1.00 94.62 105 ALA A N 1
ATOM 831 C CA . ALA A 1 105 ? 8.489 4.823 5.716 1.00 94.62 105 ALA A CA 1
ATOM 832 C C . ALA A 1 105 ? 9.724 4.810 4.813 1.00 94.62 105 ALA A C 1
ATOM 834 O O . ALA A 1 105 ? 10.008 5.788 4.121 1.00 94.62 105 ALA A O 1
ATOM 835 N N . LYS A 1 106 ? 10.436 3.684 4.803 1.00 92.94 106 LYS A N 1
ATOM 836 C CA . LYS A 1 106 ? 11.709 3.516 4.095 1.00 92.94 106 LYS A CA 1
ATOM 837 C C . LYS A 1 106 ? 11.498 2.754 2.797 1.00 92.94 106 LYS A C 1
ATOM 839 O O . LYS A 1 106 ? 10.877 1.693 2.816 1.00 92.94 106 LYS A O 1
ATOM 844 N N . PHE A 1 107 ? 12.019 3.276 1.693 1.00 91.94 107 PHE A N 1
ATOM 845 C CA . PHE A 1 107 ? 11.810 2.693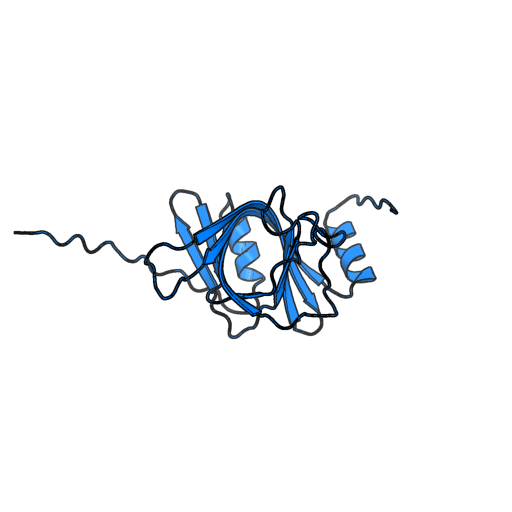 0.368 1.00 91.94 107 PHE A CA 1
ATOM 846 C C . PHE A 1 107 ? 12.928 3.041 -0.615 1.00 91.94 107 PHE A C 1
ATOM 848 O O . PHE A 1 107 ? 13.845 3.813 -0.314 1.00 91.94 107 PHE A O 1
ATOM 855 N N . VAL A 1 108 ? 12.830 2.453 -1.804 1.00 89.25 108 VAL A N 1
ATOM 856 C CA . VAL A 1 108 ? 13.620 2.813 -2.980 1.00 89.25 108 VAL A CA 1
ATOM 857 C C . VAL A 1 108 ? 12.667 3.309 -4.061 1.00 89.25 108 VAL A C 1
ATOM 859 O O . VAL A 1 108 ? 11.556 2.798 -4.204 1.00 89.25 108 VAL A O 1
ATOM 862 N N . LEU A 1 109 ? 13.064 4.360 -4.774 1.00 87.56 109 LEU A N 1
ATOM 863 C CA . LEU A 1 109 ? 12.312 4.830 -5.932 1.00 87.56 109 LEU A CA 1
ATOM 864 C C . LEU A 1 109 ? 12.616 3.942 -7.137 1.00 87.56 109 LEU A C 1
ATOM 866 O O . LEU A 1 109 ? 13.783 3.588 -7.313 1.00 87.56 109 LEU A O 1
ATOM 870 N N . PRO A 1 110 ? 11.623 3.634 -7.988 1.00 84.44 110 PRO A N 1
ATOM 871 C CA . PRO A 1 110 ? 11.891 2.876 -9.199 1.00 84.44 110 PRO A CA 1
ATOM 872 C C . PRO A 1 110 ? 12.930 3.600 -10.066 1.00 84.44 110 PRO A C 1
ATOM 874 O O . PRO A 1 110 ? 12.939 4.834 -10.163 1.00 84.44 110 PRO A O 1
ATOM 877 N N . VAL A 1 111 ? 13.843 2.829 -10.657 1.00 75.00 111 VAL A N 1
ATOM 878 C CA . VAL A 1 111 ? 14.937 3.373 -11.465 1.00 75.00 111 VAL A CA 1
ATOM 879 C C . VAL A 1 111 ? 14.369 3.919 -12.775 1.00 75.00 111 VAL A C 1
ATOM 881 O O . VAL A 1 111 ? 13.717 3.216 -13.542 1.00 75.00 111 VAL A O 1
ATOM 884 N N . GLN A 1 112 ? 14.642 5.188 -13.057 1.00 68.62 112 GLN A N 1
ATOM 885 C CA . GLN A 1 112 ? 14.352 5.781 -14.359 1.00 68.62 112 GLN A CA 1
ATOM 886 C C . GLN A 1 112 ? 15.557 5.540 -15.271 1.00 68.62 112 GLN A C 1
ATOM 888 O O . GLN A 1 112 ? 16.674 5.928 -14.927 1.00 68.62 112 GLN A O 1
ATOM 893 N N . ASP A 1 113 ? 15.355 4.875 -16.409 1.00 65.06 113 ASP A N 1
ATOM 894 C CA . ASP A 1 113 ? 16.394 4.761 -17.433 1.00 65.06 113 ASP A CA 1
ATOM 895 C C . ASP A 1 113 ? 16.530 6.075 -18.229 1.00 65.06 113 ASP A C 1
ATOM 897 O O . ASP A 1 113 ? 15.770 7.026 -18.033 1.00 65.06 113 ASP A O 1
ATOM 901 N N . GLU A 1 114 ? 17.507 6.160 -19.139 1.00 58.12 114 GLU A N 1
ATOM 902 C CA . GLU A 1 114 ? 17.714 7.361 -19.970 1.00 58.12 114 GLU A CA 1
ATOM 903 C C . GLU A 1 114 ? 16.519 7.679 -20.897 1.00 58.12 114 GLU A C 1
ATOM 905 O O . GLU A 1 114 ? 16.409 8.802 -21.391 1.00 58.12 114 GLU A O 1
ATOM 910 N N . ALA A 1 115 ? 15.600 6.725 -21.105 1.00 58.88 115 ALA A N 1
ATOM 911 C CA . ALA A 1 115 ? 14.339 6.912 -21.824 1.00 58.88 115 ALA A CA 1
ATOM 912 C C . ALA A 1 115 ? 13.176 7.354 -20.906 1.00 58.88 115 ALA A C 1
ATOM 914 O O . ALA A 1 115 ? 12.074 7.625 -21.388 1.00 58.88 115 ALA A O 1
ATOM 915 N N . GLY A 1 116 ? 13.424 7.482 -19.599 1.00 54.41 116 GLY A N 1
ATOM 916 C CA . GLY A 1 116 ? 12.490 7.946 -18.577 1.00 54.41 116 GLY A CA 1
ATOM 917 C C . GLY A 1 116 ? 11.675 6.839 -17.901 1.00 54.41 116 GLY A C 1
ATOM 918 O O . GLY A 1 116 ? 11.055 7.114 -16.872 1.00 54.41 116 GLY A O 1
ATOM 919 N N . VAL A 1 117 ? 11.678 5.608 -18.430 1.00 52.44 117 VAL A N 1
ATOM 920 C CA . VAL A 1 117 ? 10.911 4.462 -17.914 1.00 52.44 117 VAL A CA 1
ATOM 921 C C . VAL A 1 117 ? 11.659 3.158 -18.223 1.00 52.44 117 VAL A C 1
ATOM 923 O O . VAL A 1 117 ? 11.596 2.655 -19.341 1.00 52.44 117 VAL A O 1
ATOM 926 N N . GLY A 1 118 ? 12.329 2.586 -17.218 1.00 53.94 118 GLY A N 1
ATOM 927 C CA . GLY A 1 118 ? 12.957 1.271 -17.331 1.00 53.94 118 GLY A CA 1
ATOM 928 C C . GLY A 1 118 ? 11.929 0.152 -17.527 1.00 53.94 118 GLY A C 1
ATOM 929 O O . GLY A 1 118 ? 10.799 0.235 -17.042 1.00 53.94 118 GLY A O 1
ATOM 930 N N . ALA A 1 119 ? 12.333 -0.924 -18.209 1.00 52.62 119 ALA A N 1
ATOM 931 C CA . ALA A 1 119 ? 11.496 -2.096 -18.504 1.00 52.62 119 ALA A CA 1
ATOM 932 C C . ALA A 1 119 ? 10.907 -2.798 -17.258 1.00 52.62 119 ALA A C 1
ATOM 934 O O . ALA A 1 119 ? 9.943 -3.552 -17.384 1.00 52.62 119 ALA A O 1
ATOM 935 N N . ASP A 1 120 ? 11.452 -2.520 -16.071 1.00 59.75 120 ASP A N 1
ATOM 936 C CA . ASP A 1 120 ? 11.070 -3.143 -14.801 1.00 59.75 120 ASP A CA 1
ATOM 937 C C . ASP A 1 120 ? 10.116 -2.280 -13.952 1.00 59.75 120 ASP A C 1
ATOM 939 O O . ASP A 1 120 ? 9.733 -2.671 -12.853 1.00 59.75 120 ASP A O 1
ATOM 943 N N . ASN A 1 121 ? 9.666 -1.125 -14.455 1.00 68.75 121 ASN A N 1
ATOM 944 C CA . ASN A 1 121 ? 8.901 -0.156 -13.659 1.00 68.75 121 ASN A CA 1
ATOM 945 C C . ASN A 1 121 ? 7.491 -0.615 -13.245 1.00 68.75 121 ASN A C 1
ATOM 947 O O . ASN A 1 121 ? 6.891 0.023 -12.380 1.00 68.75 121 ASN A O 1
ATOM 951 N N . GLY A 1 122 ? 6.982 -1.710 -13.817 1.00 75.56 122 GLY A N 1
ATOM 952 C CA . GLY A 1 122 ? 5.710 -2.351 -13.453 1.00 75.56 122 GLY A CA 1
ATOM 953 C C . GLY A 1 122 ? 5.840 -3.600 -12.581 1.00 75.56 122 GLY A C 1
ATOM 954 O O . GLY A 1 122 ? 4.832 -4.258 -12.318 1.00 75.56 122 GLY A O 1
ATOM 955 N N . PHE A 1 123 ? 7.052 -3.943 -12.135 1.00 82.62 123 PHE A N 1
ATOM 956 C CA . PHE A 1 123 ? 7.299 -5.122 -11.310 1.00 82.62 123 PHE A CA 1
ATOM 95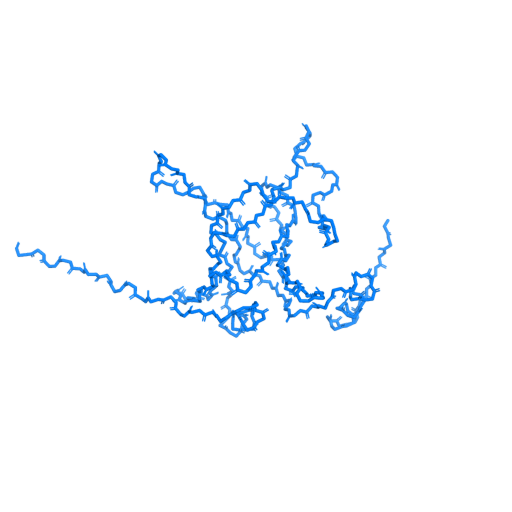7 C C . PHE A 1 123 ? 7.939 -4.757 -9.969 1.00 82.62 123 PHE A C 1
ATOM 959 O O . PHE A 1 123 ? 8.780 -3.869 -9.870 1.00 82.62 123 PHE A O 1
ATOM 966 N N . VAL A 1 124 ? 7.576 -5.514 -8.934 1.00 86.19 124 VAL A N 1
ATOM 967 C CA . VAL A 1 124 ? 8.204 -5.463 -7.608 1.00 86.19 124 VAL A CA 1
ATOM 968 C C . VAL A 1 124 ? 8.913 -6.782 -7.335 1.00 86.19 124 VAL A C 1
ATOM 970 O O . VAL A 1 124 ? 8.365 -7.854 -7.602 1.00 86.19 124 VAL A O 1
ATOM 973 N N . CYS A 1 125 ? 10.122 -6.718 -6.779 1.00 86.56 125 CYS A N 1
ATOM 974 C CA . CYS A 1 125 ? 10.824 -7.900 -6.292 1.00 86.56 125 CYS A CA 1
ATOM 975 C C . CYS A 1 125 ? 10.574 -8.060 -4.789 1.00 86.56 125 CYS A C 1
ATOM 977 O O . CYS A 1 125 ? 10.942 -7.193 -3.998 1.00 86.56 125 CYS A O 1
ATOM 979 N N . LEU A 1 126 ? 9.935 -9.165 -4.396 1.00 88.69 126 LEU A N 1
ATOM 980 C CA . LEU A 1 126 ? 9.611 -9.435 -2.991 1.00 88.69 126 LEU A CA 1
ATOM 981 C C . LEU A 1 126 ? 10.777 -10.082 -2.229 1.00 88.69 126 LEU A C 1
ATOM 983 O O . LEU A 1 126 ? 10.887 -9.883 -1.019 1.00 88.69 126 LEU A O 1
ATOM 987 N N . ASP A 1 127 ? 11.646 -10.811 -2.937 1.00 81.62 127 ASP A N 1
ATOM 988 C CA . ASP A 1 127 ? 12.714 -11.630 -2.347 1.00 81.62 127 ASP A CA 1
ATOM 989 C C . ASP A 1 127 ? 14.036 -10.870 -2.190 1.00 81.62 127 ASP A C 1
ATOM 991 O O . ASP A 1 127 ? 14.793 -11.091 -1.243 1.00 81.62 127 ASP A O 1
ATOM 995 N N . GLN A 1 128 ? 14.338 -9.976 -3.134 1.00 77.62 128 GLN A N 1
ATOM 996 C CA . GLN A 1 128 ? 15.564 -9.181 -3.144 1.00 77.62 128 GLN A CA 1
ATOM 997 C C . GLN A 1 128 ? 15.227 -7.735 -2.816 1.00 77.62 128 GLN A C 1
ATOM 999 O O . GLN A 1 128 ? 15.057 -6.892 -3.693 1.00 77.62 128 GLN A O 1
ATOM 1004 N N . LEU A 1 129 ? 15.110 -7.468 -1.520 1.00 76.56 129 LEU A N 1
ATOM 1005 C CA . LEU A 1 129 ? 14.852 -6.127 -1.023 1.00 76.56 129 LEU A CA 1
ATOM 1006 C C . LEU A 1 129 ? 16.088 -5.253 -1.212 1.00 76.56 129 LEU A C 1
ATOM 1008 O O . LEU A 1 129 ? 17.140 -5.497 -0.614 1.00 76.56 129 LEU A O 1
ATOM 1012 N N . GLU A 1 130 ? 15.945 -4.212 -2.022 1.00 79.56 130 GLU A N 1
ATOM 1013 C CA . GLU A 1 130 ? 16.962 -3.179 -2.133 1.00 79.56 130 GLU A CA 1
ATOM 1014 C C . GLU A 1 130 ? 17.074 -2.393 -0.823 1.00 79.56 130 GLU A C 1
ATOM 1016 O O . GLU A 1 130 ? 16.095 -2.165 -0.104 1.00 79.56 130 GLU A O 1
ATOM 1021 N N . TYR A 1 131 ? 18.298 -1.978 -0.491 1.00 84.06 131 TYR A N 1
ATOM 1022 C CA . TYR A 1 131 ? 18.523 -1.181 0.706 1.00 84.06 131 TYR A CA 1
ATOM 1023 C C . TYR A 1 131 ? 17.842 0.187 0.540 1.00 84.06 131 TYR A C 1
ATOM 1025 O O . TYR A 1 131 ? 18.171 0.906 -0.406 1.00 84.06 131 TYR A O 1
ATOM 1033 N N . PRO A 1 132 ? 16.925 0.582 1.441 1.00 87.44 132 PRO A N 1
ATOM 1034 C CA . PRO A 1 132 ? 16.171 1.812 1.272 1.00 87.44 132 PRO A CA 1
ATOM 1035 C C . PRO A 1 132 ? 17.081 3.036 1.375 1.00 87.44 132 PRO A C 1
ATOM 1037 O O . PRO A 1 132 ? 17.853 3.181 2.327 1.00 87.44 132 PRO A O 1
ATOM 1040 N N . VAL A 1 133 ? 16.953 3.930 0.398 1.00 88.12 133 VAL A N 1
ATOM 1041 C CA . VAL A 1 133 ? 17.705 5.194 0.313 1.00 88.12 133 VAL A CA 1
ATOM 1042 C C . VAL A 1 133 ? 16.819 6.419 0.533 1.00 88.12 133 VAL A C 1
ATOM 1044 O O . VAL A 1 133 ? 17.335 7.505 0.783 1.00 88.12 133 VAL A O 1
ATOM 1047 N N . GLU A 1 134 ? 15.498 6.242 0.483 1.00 89.50 134 GLU A N 1
ATOM 1048 C CA . GLU A 1 134 ? 14.504 7.275 0.759 1.00 89.50 134 GLU A CA 1
ATOM 1049 C C . GLU A 1 134 ? 13.762 6.969 2.064 1.00 89.50 134 GLU A C 1
ATOM 1051 O O . GLU A 1 134 ? 13.586 5.807 2.451 1.00 89.50 134 GLU A O 1
ATOM 1056 N N . HIS A 1 135 ? 13.325 8.027 2.746 1.00 91.75 135 HIS A N 1
ATOM 1057 C CA . HIS A 1 135 ? 12.493 7.928 3.937 1.00 91.75 135 HIS A CA 1
ATOM 1058 C C . HIS A 1 135 ? 11.531 9.122 4.009 1.00 91.75 135 HIS A C 1
ATOM 1060 O O . HIS A 1 135 ? 11.951 10.272 4.102 1.00 91.75 135 HIS A O 1
ATOM 1066 N N . ASP A 1 136 ? 10.229 8.864 3.912 1.00 93.00 136 ASP A N 1
ATOM 1067 C CA . ASP A 1 136 ? 9.203 9.909 3.875 1.00 93.00 136 ASP A CA 1
ATOM 1068 C C . ASP A 1 136 ? 7.871 9.384 4.433 1.00 93.00 136 ASP A C 1
ATOM 1070 O O . ASP A 1 136 ? 7.659 8.181 4.584 1.00 93.00 136 ASP A O 1
ATOM 1074 N N . ASP A 1 137 ? 6.950 10.292 4.760 1.00 94.12 137 ASP A N 1
ATOM 1075 C CA . ASP A 1 137 ? 5.620 9.892 5.222 1.00 94.12 137 ASP A CA 1
ATOM 1076 C C . ASP A 1 137 ? 4.787 9.374 4.037 1.00 94.12 137 ASP A C 1
ATOM 1078 O O . ASP A 1 137 ? 4.624 10.080 3.036 1.00 94.12 137 ASP A O 1
ATOM 1082 N N . ILE A 1 138 ? 4.202 8.185 4.180 1.00 96.25 138 ILE A N 1
ATOM 1083 C CA . ILE A 1 138 ? 3.273 7.601 3.205 1.00 96.25 138 ILE A CA 1
ATOM 1084 C C . ILE A 1 138 ? 1.854 7.743 3.735 1.00 96.25 138 ILE A C 1
ATOM 1086 O O . ILE A 1 138 ? 1.585 7.486 4.906 1.00 96.25 138 ILE A O 1
ATOM 1090 N N . ILE A 1 139 ? 0.933 8.169 2.881 1.00 96.25 139 ILE A N 1
ATOM 1091 C CA . ILE A 1 139 ? -0.477 8.336 3.218 1.00 96.25 139 ILE A CA 1
ATOM 1092 C C . ILE A 1 139 ? -1.295 7.533 2.217 1.00 96.25 139 ILE A C 1
ATOM 1094 O O . ILE A 1 139 ? -1.254 7.815 1.021 1.00 96.25 139 ILE A O 1
ATOM 1098 N N . VAL A 1 140 ? -2.058 6.568 2.720 1.00 97.56 140 VAL A N 1
ATOM 1099 C CA . VAL A 1 140 ? -2.997 5.764 1.934 1.00 97.56 140 VAL A CA 1
ATOM 1100 C C . VAL A 1 140 ? -4.406 6.118 2.388 1.00 97.56 140 VAL A C 1
ATOM 1102 O O . VAL A 1 140 ? -4.700 6.041 3.581 1.00 97.56 140 VAL A O 1
ATOM 1105 N N . THR A 1 141 ? -5.268 6.542 1.468 1.00 97.50 141 THR A N 1
ATOM 1106 C CA . THR A 1 141 ? -6.673 6.859 1.757 1.00 97.50 141 THR A CA 1
ATOM 1107 C C . THR A 1 141 ? -7.621 5.995 0.946 1.00 97.50 141 THR A C 1
ATOM 1109 O O . THR A 1 141 ? -7.301 5.578 -0.162 1.00 97.50 141 THR A O 1
ATOM 1112 N N . PHE A 1 142 ? -8.814 5.798 1.488 1.00 97.56 142 PHE A N 1
ATOM 1113 C CA . PHE A 1 142 ? -9.911 5.022 0.936 1.00 97.56 142 PHE A CA 1
ATOM 1114 C C . PHE A 1 142 ? -11.196 5.851 0.999 1.00 97.56 142 PHE A C 1
ATOM 1116 O O . PHE A 1 142 ? -11.354 6.700 1.888 1.00 97.56 142 PHE A O 1
ATOM 1123 N N . ASP A 1 143 ? -12.115 5.574 0.077 1.00 95.38 143 ASP A N 1
ATOM 1124 C CA . ASP A 1 143 ? -13.432 6.219 0.024 1.00 95.38 143 ASP A CA 1
ATOM 1125 C C . ASP A 1 143 ? -14.376 5.695 1.115 1.00 95.38 143 ASP A C 1
ATOM 1127 O O . ASP A 1 143 ? -15.325 6.373 1.508 1.00 95.38 143 ASP A O 1
ATOM 1131 N N . VAL A 1 144 ? -14.109 4.490 1.630 1.00 95.44 144 VAL A N 1
ATOM 1132 C CA . VAL A 1 144 ? -14.958 3.801 2.607 1.00 95.44 144 VAL A CA 1
ATOM 1133 C C . VAL A 1 144 ? -14.173 3.487 3.880 1.00 95.44 144 VAL A C 1
ATOM 1135 O O . VAL A 1 144 ? -13.037 3.013 3.841 1.00 95.44 144 VAL A O 1
ATOM 1138 N N . GLU A 1 145 ? -14.804 3.734 5.028 1.00 96.44 145 GLU A N 1
ATOM 1139 C CA . GLU A 1 145 ? -14.222 3.514 6.355 1.00 96.44 145 GLU A CA 1
ATOM 1140 C C . GLU A 1 145 ? -13.780 2.064 6.573 1.00 96.44 145 GLU A C 1
ATOM 1142 O O . GLU A 1 145 ? -12.644 1.826 6.987 1.00 96.44 145 GLU A O 1
ATOM 1147 N N . ASP A 1 146 ? -14.639 1.114 6.204 1.00 96.81 146 ASP A N 1
ATOM 1148 C CA . ASP A 1 146 ? -14.390 -0.320 6.350 1.00 96.81 146 ASP A CA 1
ATOM 1149 C C . ASP A 1 146 ? -13.134 -0.781 5.593 1.00 96.81 146 ASP A C 1
ATOM 1151 O O . ASP A 1 146 ? -12.439 -1.697 6.035 1.00 96.81 146 ASP A O 1
ATOM 1155 N N . GLU A 1 147 ? -12.799 -0.160 4.456 1.00 97.00 147 GLU A N 1
ATOM 1156 C CA . GLU A 1 147 ? -11.571 -0.491 3.722 1.00 97.00 147 GLU A CA 1
ATOM 1157 C C . GLU A 1 147 ? -10.325 -0.023 4.460 1.00 97.00 147 GLU A C 1
ATOM 1159 O O . GLU A 1 147 ? -9.375 -0.795 4.610 1.00 97.00 147 GLU A O 1
ATOM 1164 N N . ARG A 1 148 ? -10.356 1.203 4.994 1.00 97.44 148 ARG A N 1
ATOM 1165 C CA . ARG A 1 148 ? -9.292 1.717 5.859 1.00 97.44 148 ARG A CA 1
ATOM 1166 C C . ARG A 1 148 ? -9.113 0.836 7.091 1.00 97.44 148 ARG A C 1
ATOM 1168 O O . ARG A 1 148 ? -7.976 0.587 7.481 1.00 97.44 148 ARG A O 1
ATOM 1175 N N . ASP A 1 149 ? -10.197 0.364 7.700 1.00 97.44 149 ASP A N 1
ATOM 1176 C CA . ASP A 1 149 ? -10.126 -0.481 8.895 1.00 97.44 149 ASP A CA 1
ATOM 1177 C C . ASP A 1 149 ? -9.580 -1.878 8.581 1.00 97.44 149 ASP A C 1
ATOM 1179 O O . ASP A 1 149 ? -8.745 -2.391 9.330 1.00 97.44 149 ASP A O 1
ATOM 1183 N N . ARG A 1 150 ? -9.961 -2.471 7.439 1.00 98.00 150 ARG A N 1
ATOM 1184 C CA . ARG A 1 150 ? -9.342 -3.711 6.942 1.00 98.00 150 ARG A CA 1
ATOM 1185 C C . ARG A 1 150 ? -7.847 -3.528 6.677 1.00 98.00 150 ARG A C 1
ATOM 1187 O O . ARG A 1 150 ? -7.065 -4.384 7.084 1.00 98.00 150 ARG A O 1
ATOM 1194 N N . PHE A 1 151 ? -7.453 -2.422 6.044 1.00 98.38 151 PHE A N 1
ATOM 1195 C CA . PHE A 1 151 ? -6.047 -2.097 5.792 1.00 98.38 151 PHE A CA 1
ATOM 1196 C C . PHE A 1 151 ? -5.270 -1.931 7.104 1.00 98.38 151 PHE A C 1
ATOM 1198 O O . PHE A 1 151 ? -4.245 -2.577 7.299 1.00 98.38 151 PHE A O 1
ATOM 1205 N N . ALA A 1 152 ? -5.785 -1.128 8.039 1.00 97.75 152 ALA A N 1
ATOM 1206 C CA . ALA A 1 152 ? -5.139 -0.859 9.323 1.00 97.75 152 ALA A CA 1
ATOM 1207 C C . ALA A 1 152 ? -4.990 -2.122 10.186 1.00 97.75 152 ALA A C 1
ATOM 1209 O O . ALA A 1 152 ? -3.971 -2.302 10.848 1.00 97.75 152 ALA A O 1
ATOM 1210 N N . LYS A 1 153 ? -5.982 -3.021 10.155 1.00 97.38 153 LYS A N 1
ATOM 1211 C CA . LYS A 1 153 ? -5.942 -4.308 10.866 1.00 97.38 153 LYS A CA 1
ATOM 1212 C C . LYS A 1 153 ? -4.875 -5.266 10.319 1.00 97.38 153 LYS A C 1
ATOM 1214 O O . LYS A 1 153 ? -4.415 -6.128 11.060 1.00 97.38 153 LYS A O 1
ATOM 1219 N N . ALA A 1 154 ? -4.509 -5.135 9.046 1.00 97.62 154 ALA A N 1
ATOM 1220 C CA . ALA A 1 154 ? -3.505 -5.972 8.393 1.00 97.62 154 ALA A CA 1
ATOM 1221 C C . ALA A 1 154 ? -2.058 -5.468 8.586 1.00 97.62 154 ALA A C 1
ATOM 1223 O O . ALA A 1 154 ? -1.121 -6.133 8.148 1.00 97.62 154 ALA A O 1
ATOM 1224 N N . LEU A 1 155 ? -1.856 -4.309 9.225 1.00 97.88 155 LEU A N 1
ATOM 1225 C CA . LEU A 1 155 ? -0.526 -3.760 9.505 1.00 97.88 155 LEU A CA 1
ATOM 1226 C C . LEU A 1 155 ? 0.192 -4.538 10.626 1.00 97.88 155 LEU A C 1
ATOM 1228 O O . LEU A 1 155 ? -0.458 -5.107 11.504 1.00 97.88 155 LEU A O 1
ATOM 1232 N N . PRO A 1 156 ? 1.541 -4.548 10.643 1.00 96.12 156 PRO A N 1
ATOM 1233 C CA . PRO A 1 156 ? 2.324 -5.369 11.574 1.00 96.12 156 PRO A CA 1
ATOM 1234 C C . PRO A 1 156 ? 2.318 -4.872 13.030 1.00 96.12 156 PRO A C 1
ATOM 1236 O O . PRO A 1 156 ? 2.887 -5.530 13.903 1.00 96.12 156 PRO A O 1
ATOM 1239 N N . SER A 1 157 ? 1.724 -3.711 13.316 1.00 93.88 157 SER A N 1
ATOM 1240 C CA . SER A 1 157 ? 1.548 -3.195 14.675 1.00 93.88 157 SER A CA 1
ATOM 1241 C C . SER A 1 157 ? 0.292 -2.332 14.799 1.00 93.88 157 SER A C 1
ATOM 1243 O O . SER A 1 157 ? -0.382 -2.018 13.816 1.00 93.88 157 SER A O 1
ATOM 1245 N N . GLU A 1 158 ? -0.052 -1.984 16.040 1.00 91.38 158 GLU A N 1
ATOM 1246 C CA . GLU A 1 158 ? -1.257 -1.224 16.357 1.00 91.38 158 GLU A CA 1
ATOM 1247 C C . GLU A 1 158 ? -1.280 0.135 15.643 1.00 91.38 158 GLU A C 1
ATOM 1249 O O . GLU A 1 158 ? -0.369 0.956 15.775 1.00 91.38 158 GLU A O 1
ATOM 1254 N N . THR A 1 159 ? -2.374 0.395 14.926 1.00 90.62 159 THR A N 1
ATOM 1255 C CA . THR A 1 159 ? -2.621 1.696 14.307 1.00 90.62 159 THR A CA 1
ATOM 1256 C C . THR A 1 159 ? -3.258 2.635 15.319 1.00 90.62 159 THR A C 1
ATOM 1258 O O . THR A 1 159 ? -4.394 2.436 15.745 1.00 90.62 159 THR A O 1
ATOM 1261 N N . LYS A 1 160 ? -2.549 3.704 15.678 1.00 91.38 160 LYS A N 1
ATOM 1262 C CA . LYS A 1 160 ? -3.057 4.712 16.613 1.00 91.38 160 LYS A CA 1
ATOM 1263 C C . LYS A 1 160 ? -4.047 5.619 15.901 1.00 91.38 160 LYS A C 1
ATOM 1265 O O . LYS A 1 160 ? -3.870 5.944 14.732 1.00 91.38 160 LYS A O 1
ATOM 1270 N N . HIS A 1 161 ? -5.078 6.084 16.591 1.00 84.00 161 HIS A N 1
ATOM 1271 C CA . HIS A 1 161 ? -5.907 7.149 16.038 1.00 84.00 161 HIS A CA 1
ATOM 1272 C C . HIS A 1 161 ? -5.143 8.471 16.098 1.00 84.00 161 HIS A C 1
ATOM 1274 O O . HIS A 1 161 ? -4.688 8.879 17.169 1.00 84.00 161 HIS A O 1
ATOM 1280 N N . ALA A 1 162 ? -5.017 9.152 14.958 1.00 74.25 162 ALA A N 1
ATOM 1281 C CA . ALA A 1 162 ? -4.444 10.485 14.906 1.00 74.25 162 ALA A CA 1
ATOM 1282 C C . ALA A 1 162 ? -5.264 11.401 15.823 1.00 74.25 162 ALA A C 1
ATOM 1284 O O . ALA A 1 162 ? -6.466 11.615 15.616 1.00 74.25 162 ALA A O 1
ATOM 1285 N N . PHE A 1 163 ? -4.623 11.940 16.860 1.00 56.69 163 PHE A N 1
ATOM 1286 C CA . PHE A 1 163 ? -5.280 12.895 17.735 1.00 56.69 163 PHE A CA 1
ATOM 1287 C C . PHE A 1 163 ? -5.698 14.100 16.898 1.00 56.69 163 PHE A C 1
ATOM 1289 O O . PHE A 1 163 ? -4.888 14.718 16.203 1.00 56.69 163 PHE A O 1
ATOM 1296 N N . ARG A 1 164 ? -6.989 14.443 16.965 1.00 52.53 164 ARG A N 1
ATOM 1297 C CA . ARG A 1 164 ? -7.489 15.707 16.433 1.00 52.53 164 ARG A CA 1
ATOM 1298 C C . ARG A 1 164 ? -6.695 16.815 17.117 1.00 52.53 164 ARG A C 1
ATOM 1300 O O . ARG A 1 164 ? -6.975 17.138 18.269 1.00 52.53 164 ARG A O 1
ATOM 1307 N N . PHE A 1 165 ? -5.738 17.424 16.420 1.00 42.69 165 PHE A N 1
ATOM 1308 C CA . PHE A 1 165 ? -5.274 18.750 16.796 1.00 42.69 165 PHE A CA 1
ATOM 1309 C C . PHE A 1 165 ? -6.478 19.675 16.632 1.00 42.69 165 PHE A C 1
ATOM 1311 O O . PHE A 1 165 ? -6.779 20.160 15.540 1.00 42.69 165 PHE A O 1
ATOM 1318 N N . GLY A 1 166 ? -7.237 19.840 17.717 1.00 39.88 166 GLY A N 1
ATOM 1319 C CA . GLY A 1 166 ? -8.233 20.885 17.826 1.00 39.88 166 GLY A CA 1
ATOM 1320 C C . GLY A 1 166 ? -7.529 22.186 17.484 1.00 39.88 166 GLY A C 1
ATOM 1321 O O . GLY A 1 166 ? -6.532 22.536 18.110 1.00 39.88 166 GLY A O 1
ATOM 1322 N N . SER A 1 167 ? -7.999 22.856 16.437 1.00 40.66 167 SER A N 1
ATOM 1323 C CA . SER A 1 167 ? -7.511 24.176 16.071 1.00 40.66 167 SER A CA 1
ATOM 1324 C C . SER A 1 167 ? -7.689 25.082 17.287 1.00 40.66 167 SER A C 1
ATOM 1326 O O . SER A 1 167 ? -8.810 25.474 17.616 1.00 40.66 167 SER A O 1
ATOM 1328 N N . THR A 1 168 ? -6.601 25.389 17.995 1.00 40.78 168 THR A N 1
ATOM 1329 C CA . THR A 1 168 ? -6.598 26.430 19.018 1.00 40.78 168 THR A CA 1
ATOM 1330 C C . THR A 1 168 ? -6.734 27.751 18.277 1.00 40.78 168 THR A C 1
ATOM 1332 O O . THR A 1 168 ? -5.758 28.416 17.929 1.00 40.78 168 THR A O 1
ATOM 1335 N N . LYS A 1 169 ? -7.979 28.115 17.970 1.00 41.88 169 LYS A N 1
ATOM 1336 C CA . LYS A 1 169 ? -8.338 29.448 17.511 1.00 41.88 169 LYS A CA 1
ATOM 1337 C C . LYS A 1 169 ? -7.989 30.393 18.657 1.00 41.88 169 LYS A C 1
ATOM 1339 O O . LYS A 1 169 ? -8.756 30.527 19.607 1.00 41.88 169 LYS A O 1
ATOM 1344 N N . ARG A 1 170 ? -6.803 31.007 18.596 1.00 47.25 170 ARG A N 1
ATOM 1345 C CA . ARG A 1 170 ? -6.457 32.146 19.448 1.00 47.25 170 ARG A CA 1
ATOM 1346 C C . ARG A 1 170 ? -7.512 33.220 19.183 1.00 47.25 170 ARG A C 1
ATOM 1348 O O . ARG A 1 170 ? -7.534 33.813 18.108 1.00 47.25 170 ARG A O 1
ATOM 1355 N N . ARG A 1 171 ? -8.436 33.398 20.129 1.00 43.62 171 ARG A N 1
ATOM 1356 C CA . ARG A 1 171 ? -9.247 34.611 20.230 1.00 43.62 171 ARG A CA 1
ATOM 1357 C C . ARG A 1 171 ? -8.260 35.737 20.521 1.00 43.62 171 ARG A C 1
ATOM 1359 O O . ARG A 1 171 ? -7.669 35.748 21.593 1.00 43.62 171 ARG A O 1
ATOM 1366 N N . GLY A 1 172 ? -8.015 36.587 19.528 1.00 53.03 172 GLY A N 1
ATOM 1367 C CA . GLY A 1 172 ? -7.457 37.907 19.784 1.00 53.03 172 GLY A CA 1
ATOM 1368 C C . GLY A 1 172 ? -8.536 38.731 20.473 1.00 53.03 172 GLY A C 1
ATOM 1369 O O . GLY A 1 172 ? -9.654 38.804 19.958 1.00 53.03 172 GLY A O 1
ATOM 1370 N N . GLU A 1 173 ? -8.207 39.229 21.659 1.00 40.22 173 GLU A N 1
ATOM 1371 C CA . GLU A 1 173 ? -8.817 40.431 22.235 1.00 40.22 173 GLU A CA 1
ATOM 1372 C C . GLU A 1 173 ? -8.351 41.671 21.466 1.00 40.22 173 GLU A C 1
ATOM 1374 O O . GLU A 1 173 ? -7.205 41.646 20.951 1.00 40.22 173 GLU A O 1
#

Solvent-accessible surface area (backbone atoms only — not comparable to full-atom values): 9897 Å² total; per-residue (Å²): 134,88,87,83,87,62,96,44,71,64,56,45,41,52,50,48,22,74,77,70,62,33,44,69,64,34,76,51,65,24,52,33,38,32,44,45,36,81,48,97,89,47,98,64,59,57,68,48,68,30,54,64,21,42,36,34,34,33,36,44,97,88,46,35,31,43,36,42,36,40,62,90,31,95,61,36,31,28,43,57,32,72,54,51,60,85,56,51,39,32,34,47,76,56,96,72,40,17,28,40,35,36,53,64,41,46,26,62,78,47,68,61,38,99,86,66,65,33,97,58,27,75,55,73,67,86,85,68,72,75,82,57,80,45,68,29,33,35,38,42,25,20,76,42,60,70,58,33,51,51,49,47,68,53,46,76,42,81,58,42,73,57,75,79,77,71,79,80,75,76,77,79,130

Nearest PDB structures (foldseek):
  3u12-assembly1_A  TM=6.084E-01  e=3.411E-02  Homo sapiens
  7w84-assembly1_A  TM=4.664E-01  e=3.266E-01  Zea mays
  2hkd-assembly1_A  TM=2.876E-01  e=5.076E+00  Borreliella burgdorferi
  4nyl-assembly2_A  TM=2.020E-01  e=7.009E+00  Homo sapiens
  2xid-assembly2_B  TM=1.569E-01  e=3.879E+00  Streptococcus pyogenes